Protein AF-A0A1G1YVY3-F1 (afdb_monomer)

pLDDT: mean 75.66, std 15.84, range [38.31, 95.0]

Foldseek 3Di:
DDPVVLVVLLVQLVVLVVQLLVVLVVVQPPQFDCSVVGPSLVSLLVSALSSLVVLLVVLVVVLVCVVPPDPVCPRVCRCLFRSQVSCCSRPVPDWFAPPDPPGRDTQDDDRGGRPPDDSSVSSVRSSVSCVVCSCVSVVPPD

Sequence (142 aa):
MTLEDKIDIEEKFNNALAEWKREIGKYHGNIIPTHNHSQGYQKIVSLGIAALPYIQKELNVEVERINNPTPENMFDYTPLFGWGYVVEAIIPEFNIQKGEENSTAPIKTLGCGFVGINPQQVIELTLDWLDKNMERYLHKDL

Organism: NCBI:txid1797544

Mean predicted aligned error: 8.41 Å

Secondary structure (DSSP, 8-state):
--HHHHHHHHHHHHHHHHHHHHHHHTTTT--SS-GGG-HHHHHHHHTGGGGHHHHHHHHHHHHHHHHS--TTTTT--TTTTTHHHHHHHH-TT---B---TT---B--EETTEETTS-HHHHHHHHHHHHHHHHHHHHT---

Solvent-accessible surface area (backbone atoms only — not comparable to full-atom values): 8503 Å² total; per-residue (Å²): 134,56,73,67,57,52,52,54,50,52,52,53,43,52,54,17,47,53,45,26,54,56,57,50,61,74,43,79,88,64,84,68,70,55,60,86,73,29,67,18,43,52,49,42,40,72,51,33,78,77,36,49,68,58,51,49,55,50,45,52,54,50,53,52,43,68,78,57,64,45,92,90,50,70,80,71,66,75,66,50,72,48,59,57,57,45,47,35,70,49,36,81,84,59,80,50,62,54,86,54,98,86,40,90,57,68,55,52,76,56,97,65,43,68,65,96,58,58,48,70,56,48,46,54,44,43,40,53,48,42,74,75,44,45,66,67,68,77,60,68,87,120

Structure (mmCIF, N/CA/C/O backbone):
data_AF-A0A1G1YVY3-F1
#
_entry.id   AF-A0A1G1YVY3-F1
#
loop_
_atom_site.group_PDB
_atom_site.id
_atom_site.type_symbol
_atom_site.label_atom_id
_atom_site.label_alt_id
_atom_site.label_comp_id
_atom_site.label_asym_id
_atom_site.label_entity_id
_atom_site.label_seq_id
_atom_site.pdbx_PDB_ins_code
_atom_site.Cartn_x
_atom_site.Cartn_y
_atom_site.Cartn_z
_atom_site.occupancy
_atom_site.B_iso_or_equiv
_atom_site.auth_seq_id
_atom_site.auth_comp_id
_atom_site.auth_asym_id
_atom_site.auth_atom_id
_atom_site.pdbx_PDB_model_num
ATOM 1 N N . MET A 1 1 ? -14.793 9.381 14.572 1.00 64.25 1 MET A N 1
ATOM 2 C CA . MET A 1 1 ? -13.323 9.525 14.618 1.00 64.25 1 MET A CA 1
ATOM 3 C C . MET A 1 1 ? -12.980 10.987 14.855 1.00 64.25 1 MET A C 1
ATOM 5 O O . MET A 1 1 ? -13.454 11.835 14.101 1.00 64.25 1 MET A O 1
ATOM 9 N N . THR A 1 2 ? -12.249 11.281 15.927 1.00 78.12 2 THR A N 1
ATOM 10 C CA . THR A 1 2 ? -11.819 12.641 16.289 1.00 78.12 2 THR A CA 1
ATOM 11 C C . THR A 1 2 ? -10.628 13.094 15.433 1.00 78.12 2 THR A C 1
ATOM 13 O O . THR A 1 2 ? -10.064 12.307 14.672 1.00 78.12 2 THR A O 1
ATOM 16 N N . LEU A 1 3 ? -10.256 14.378 15.506 1.00 70.12 3 LEU A N 1
ATOM 17 C CA . LEU A 1 3 ? -9.049 14.883 14.837 1.00 70.12 3 LEU A CA 1
ATOM 18 C C . LEU A 1 3 ? -7.775 14.259 15.432 1.00 70.12 3 LEU A C 1
ATOM 20 O O . LEU A 1 3 ? -6.851 13.948 14.690 1.00 70.12 3 LEU A O 1
ATOM 24 N N . GLU A 1 4 ? -7.762 14.038 16.746 1.00 72.25 4 GLU A N 1
ATOM 25 C CA . GLU A 1 4 ? -6.656 13.397 17.466 1.00 72.25 4 GLU A CA 1
ATOM 26 C C . GLU A 1 4 ? -6.475 11.942 17.015 1.00 72.25 4 GLU A C 1
ATOM 28 O O . GLU A 1 4 ? -5.356 11.538 16.711 1.00 72.25 4 GLU A O 1
ATOM 33 N N . ASP A 1 5 ? -7.577 11.203 16.835 1.00 76.62 5 ASP A N 1
ATOM 34 C CA . ASP A 1 5 ? -7.541 9.838 16.293 1.00 76.62 5 ASP A CA 1
ATOM 35 C C . ASP A 1 5 ? -6.954 9.805 14.872 1.00 76.62 5 ASP A C 1
ATOM 37 O O . ASP A 1 5 ? -6.205 8.896 14.524 1.00 76.62 5 ASP A O 1
ATOM 41 N N . LYS A 1 6 ? -7.272 10.799 14.028 1.00 73.50 6 LYS A N 1
ATOM 42 C CA . LYS A 1 6 ? -6.738 10.868 12.656 1.00 73.50 6 LYS A CA 1
ATOM 43 C C . LYS A 1 6 ? -5.228 11.098 12.641 1.00 73.50 6 LYS A C 1
ATOM 45 O O . LYS A 1 6 ? -4.540 10.424 11.879 1.00 73.50 6 LYS A O 1
ATOM 50 N N . ILE A 1 7 ? -4.738 12.020 13.471 1.00 76.19 7 ILE A N 1
ATOM 51 C CA . ILE A 1 7 ? -3.307 12.341 13.583 1.00 76.19 7 ILE A CA 1
ATOM 52 C C . ILE A 1 7 ? -2.529 11.116 14.075 1.00 76.19 7 ILE A C 1
ATOM 54 O O . ILE A 1 7 ? -1.526 10.744 13.472 1.00 76.19 7 ILE A O 1
ATOM 58 N N . ASP A 1 8 ? -3.036 10.436 15.105 1.00 89.12 8 ASP A N 1
ATOM 59 C CA . ASP A 1 8 ? -2.427 9.214 15.640 1.00 89.12 8 ASP A CA 1
ATOM 60 C C . ASP A 1 8 ? -2.346 8.094 14.582 1.00 89.12 8 ASP A C 1
ATOM 62 O O . ASP A 1 8 ? -1.330 7.404 14.463 1.00 89.12 8 ASP A O 1
ATOM 66 N N . ILE A 1 9 ? -3.378 7.940 13.745 1.00 91.75 9 ILE A N 1
ATOM 67 C CA . ILE A 1 9 ? -3.375 6.951 12.655 1.00 91.75 9 ILE A CA 1
ATOM 68 C C . ILE A 1 9 ? -2.385 7.335 11.546 1.00 91.75 9 ILE A C 1
ATOM 70 O O . ILE A 1 9 ? -1.668 6.457 11.064 1.00 91.75 9 ILE A O 1
ATOM 74 N N . GLU A 1 10 ? -2.305 8.612 11.152 1.00 93.38 10 GLU A N 1
ATOM 75 C CA . GLU A 1 10 ? -1.340 9.073 10.141 1.00 93.38 10 GLU A CA 1
ATOM 76 C C . GLU A 1 10 ? 0.105 8.849 10.608 1.00 93.38 10 GLU A C 1
ATOM 78 O O . GLU A 1 10 ? 0.932 8.334 9.854 1.00 93.38 10 GLU A O 1
ATOM 83 N N . GLU A 1 11 ? 0.418 9.158 11.869 1.00 94.50 11 GLU A N 1
ATOM 84 C CA . GLU A 1 11 ? 1.745 8.910 12.442 1.00 94.50 11 GLU A CA 1
ATOM 85 C C . GLU A 1 11 ? 2.087 7.417 12.476 1.00 94.50 11 GLU A C 1
ATOM 87 O O . GLU A 1 11 ? 3.179 7.013 12.061 1.00 94.50 11 GLU A O 1
ATOM 92 N N . LYS A 1 12 ? 1.151 6.571 12.924 1.00 94.81 12 LYS A N 1
ATOM 93 C CA . LYS A 1 12 ? 1.326 5.110 12.919 1.00 94.81 12 LYS A CA 1
ATOM 94 C C . LYS A 1 12 ? 1.547 4.575 11.509 1.00 94.81 12 LYS A C 1
ATOM 96 O O . LYS A 1 12 ? 2.441 3.749 11.313 1.00 94.81 12 LYS A O 1
ATOM 101 N N . PHE A 1 13 ? 0.780 5.064 10.537 1.00 95.00 13 PHE A N 1
ATOM 102 C CA . PHE A 1 13 ? 0.927 4.695 9.135 1.00 95.00 13 PHE A CA 1
ATOM 103 C C . PHE A 1 13 ? 2.302 5.095 8.594 1.00 95.00 13 PHE A C 1
ATOM 105 O O . PHE A 1 13 ? 3.014 4.247 8.061 1.00 95.00 13 PHE A O 1
ATOM 112 N N . ASN A 1 14 ? 2.721 6.348 8.787 1.00 93.12 14 ASN A N 1
ATOM 113 C CA . ASN A 1 14 ? 4.001 6.855 8.288 1.00 93.12 14 ASN A CA 1
ATOM 114 C C . ASN A 1 14 ? 5.196 6.105 8.892 1.00 93.12 14 ASN A C 1
ATOM 116 O O . ASN A 1 14 ? 6.141 5.758 8.179 1.00 93.12 14 ASN A O 1
ATOM 120 N N . ASN A 1 15 ? 5.138 5.790 10.188 1.00 93.31 15 ASN A N 1
ATOM 121 C CA . ASN A 1 15 ? 6.161 4.987 10.856 1.00 93.31 15 ASN A CA 1
ATOM 122 C C . ASN A 1 15 ? 6.232 3.562 10.285 1.00 93.31 15 ASN A C 1
ATOM 124 O O . ASN A 1 15 ? 7.321 3.063 9.988 1.00 93.31 15 ASN A O 1
ATOM 128 N N . ALA A 1 16 ? 5.077 2.919 10.094 1.00 92.06 16 ALA A N 1
ATOM 129 C CA . ALA A 1 16 ? 4.993 1.581 9.517 1.00 92.06 16 ALA A CA 1
ATOM 130 C C . ALA A 1 16 ? 5.464 1.553 8.053 1.00 92.06 16 ALA A C 1
ATOM 132 O O . ALA A 1 16 ? 6.179 0.639 7.644 1.00 92.06 16 ALA A O 1
ATOM 133 N N . LEU A 1 17 ? 5.138 2.588 7.280 1.00 89.75 17 LEU A N 1
ATOM 134 C CA . LEU A 1 17 ? 5.569 2.759 5.899 1.00 89.75 17 LEU A CA 1
ATOM 135 C C . LEU A 1 17 ? 7.079 2.955 5.780 1.00 89.75 17 LEU A C 1
ATOM 137 O O . LEU A 1 17 ? 7.709 2.337 4.924 1.00 89.75 17 LEU A O 1
ATOM 141 N N . ALA A 1 18 ? 7.675 3.790 6.632 1.00 87.44 18 ALA A N 1
ATOM 142 C CA . ALA A 1 18 ? 9.120 3.991 6.650 1.00 87.44 18 ALA A CA 1
ATOM 143 C C . ALA A 1 18 ? 9.860 2.685 6.979 1.00 87.44 18 ALA A C 1
ATOM 145 O O . ALA A 1 18 ? 10.867 2.350 6.351 1.00 87.44 18 ALA A O 1
ATOM 146 N N . GLU A 1 19 ? 9.339 1.914 7.935 1.00 86.69 19 GLU A N 1
ATOM 147 C CA . GLU A 1 19 ? 9.853 0.587 8.257 1.00 86.69 19 GLU A CA 1
ATOM 148 C C . GLU A 1 19 ? 9.703 -0.390 7.094 1.00 86.69 19 GLU A C 1
ATOM 150 O O . GLU A 1 19 ? 10.671 -1.075 6.760 1.00 86.69 19 GLU A O 1
ATOM 155 N N . TRP A 1 20 ? 8.541 -0.409 6.442 1.00 84.06 20 TRP A N 1
ATOM 156 C CA . TRP A 1 20 ? 8.299 -1.262 5.288 1.00 84.06 20 TRP A CA 1
ATOM 157 C C . TRP A 1 20 ? 9.257 -0.921 4.143 1.00 84.06 20 TRP A C 1
ATOM 159 O O . TRP A 1 20 ? 10.007 -1.790 3.706 1.00 84.06 20 TRP A O 1
ATOM 169 N N . LYS A 1 21 ? 9.343 0.354 3.734 1.00 79.94 21 LYS A N 1
ATOM 170 C CA . LYS A 1 21 ? 10.274 0.838 2.696 1.00 79.94 21 LYS A CA 1
ATOM 171 C C . LYS A 1 21 ? 11.726 0.460 3.021 1.00 79.94 21 LYS A C 1
ATOM 173 O O . LYS A 1 21 ? 12.443 -0.036 2.155 1.00 79.94 21 LYS A O 1
ATOM 178 N N . ARG A 1 22 ? 12.150 0.603 4.282 1.00 79.75 22 ARG A N 1
ATOM 179 C CA . ARG A 1 22 ? 13.485 0.188 4.749 1.00 79.75 22 ARG A CA 1
ATOM 180 C C . ARG A 1 22 ? 13.704 -1.321 4.646 1.00 79.75 22 ARG A C 1
ATOM 182 O O . ARG A 1 22 ? 14.808 -1.754 4.331 1.00 79.75 22 ARG A O 1
ATOM 189 N N . GLU A 1 23 ? 12.702 -2.129 4.974 1.00 78.75 23 GLU A N 1
ATOM 190 C CA . GLU A 1 23 ? 12.802 -3.586 4.917 1.00 78.75 23 GLU A CA 1
ATOM 191 C C . GLU A 1 23 ? 12.851 -4.095 3.483 1.00 78.75 23 GLU A C 1
ATOM 193 O O . GLU A 1 23 ? 13.738 -4.888 3.179 1.00 78.75 23 GLU A O 1
ATOM 198 N N . ILE A 1 24 ? 11.983 -3.603 2.594 1.00 72.69 24 ILE A N 1
ATOM 199 C CA . ILE A 1 24 ? 12.019 -3.989 1.178 1.00 72.69 24 ILE A CA 1
ATOM 200 C C . ILE A 1 24 ? 13.299 -3.468 0.508 1.00 72.69 24 ILE A C 1
ATOM 202 O O . ILE A 1 24 ? 13.913 -4.189 -0.276 1.00 72.69 24 ILE A O 1
ATOM 206 N N . GLY A 1 25 ? 13.765 -2.266 0.871 1.00 67.94 25 GLY A N 1
ATOM 207 C CA . GLY A 1 25 ? 15.010 -1.689 0.356 1.00 67.94 25 GLY A CA 1
ATOM 208 C C . GLY A 1 25 ? 16.235 -2.583 0.574 1.00 67.94 25 GLY A C 1
ATOM 209 O O . GLY A 1 25 ? 17.136 -2.592 -0.252 1.00 67.94 25 GLY A O 1
ATOM 210 N N . LYS A 1 26 ? 16.249 -3.431 1.614 1.00 66.19 26 LYS A N 1
ATOM 211 C CA . LYS A 1 26 ? 17.331 -4.411 1.841 1.00 66.19 26 LYS A CA 1
ATOM 212 C C . LYS A 1 26 ? 17.377 -5.531 0.798 1.00 66.19 26 LYS A C 1
ATOM 214 O O . LYS A 1 26 ? 18.408 -6.185 0.673 1.00 66.19 26 LYS A O 1
ATOM 219 N N . TYR A 1 27 ? 16.286 -5.773 0.074 1.00 61.75 27 TYR A N 1
ATOM 220 C CA . TYR A 1 27 ? 16.139 -6.916 -0.828 1.00 61.75 27 TYR A CA 1
ATOM 221 C C . TYR A 1 27 ? 16.389 -6.588 -2.309 1.00 61.75 27 TYR A C 1
ATOM 223 O O . TYR A 1 27 ? 16.157 -7.469 -3.132 1.00 61.75 27 TYR A O 1
ATOM 231 N N . HIS A 1 28 ? 16.874 -5.375 -2.639 1.00 52.84 28 HIS A N 1
ATOM 232 C CA . HIS A 1 28 ? 17.376 -4.919 -3.956 1.00 52.84 28 HIS A CA 1
ATOM 233 C C . HIS A 1 28 ? 17.149 -5.907 -5.129 1.00 52.84 28 HIS A C 1
ATOM 235 O O . HIS A 1 28 ? 18.067 -6.609 -5.552 1.00 52.84 28 HIS A O 1
ATOM 241 N N . GLY A 1 29 ? 15.921 -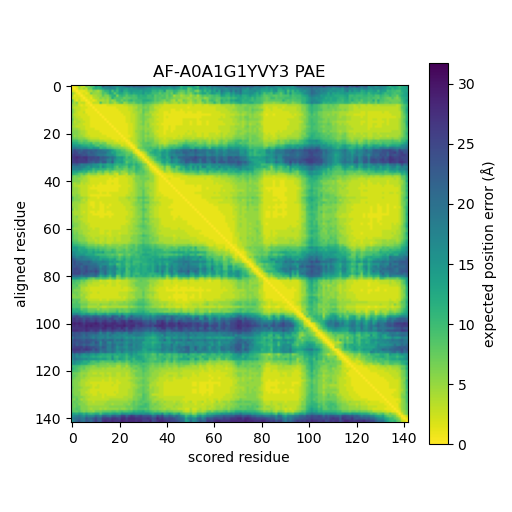5.972 -5.660 1.00 50.75 29 GLY A N 1
ATOM 242 C CA . GLY A 1 29 ? 15.587 -6.741 -6.872 1.00 50.75 29 GLY A CA 1
ATOM 243 C C . GLY A 1 29 ? 14.996 -8.146 -6.677 1.00 50.75 29 GLY A C 1
ATOM 244 O O . GLY A 1 29 ? 14.439 -8.688 -7.628 1.00 50.75 29 GLY A O 1
ATOM 245 N N . ASN A 1 30 ? 15.005 -8.720 -5.469 1.00 48.72 30 ASN A N 1
ATOM 246 C CA . ASN A 1 30 ? 14.296 -9.971 -5.160 1.00 48.72 30 ASN A CA 1
ATOM 247 C C . ASN A 1 30 ? 12.913 -9.661 -4.569 1.00 48.72 30 ASN A C 1
ATOM 249 O O . ASN A 1 30 ? 12.685 -9.729 -3.365 1.00 48.72 30 ASN A O 1
ATOM 253 N N . ILE A 1 31 ? 11.990 -9.281 -5.452 1.00 54.09 31 ILE A N 1
ATOM 254 C CA . ILE A 1 31 ? 10.688 -8.655 -5.143 1.00 54.09 31 ILE A CA 1
ATOM 255 C C . ILE A 1 31 ? 9.650 -9.645 -4.558 1.00 54.09 31 ILE A C 1
ATOM 257 O O . ILE A 1 31 ? 8.575 -9.266 -4.101 1.00 54.09 31 ILE A O 1
ATOM 261 N N . ILE A 1 32 ? 9.957 -10.940 -4.542 1.00 51.59 32 ILE A N 1
ATOM 262 C CA . ILE A 1 32 ? 8.947 -12.000 -4.522 1.00 51.59 32 ILE A CA 1
ATOM 263 C C . ILE A 1 32 ? 9.391 -13.092 -3.523 1.00 51.59 32 ILE A C 1
ATOM 265 O O . ILE A 1 32 ? 9.831 -14.149 -3.972 1.00 51.59 32 ILE A O 1
ATOM 269 N N . PRO A 1 33 ? 9.439 -12.861 -2.186 1.00 49.94 33 PRO A N 1
ATOM 270 C CA . PRO A 1 33 ? 8.240 -13.110 -1.367 1.00 49.94 33 PRO A CA 1
ATOM 271 C C . PRO A 1 33 ? 8.165 -12.375 0.003 1.00 49.94 33 PRO A C 1
ATOM 273 O O . PRO A 1 33 ? 7.415 -12.809 0.866 1.00 49.94 33 PRO A O 1
ATOM 276 N N . THR A 1 34 ? 8.938 -11.319 0.290 1.00 54.53 34 THR A N 1
ATOM 277 C CA . THR A 1 34 ? 9.124 -10.861 1.693 1.00 54.53 34 THR A CA 1
ATOM 278 C C . THR A 1 34 ? 8.169 -9.775 2.196 1.00 54.53 34 THR A C 1
ATOM 280 O O . THR A 1 34 ? 8.235 -9.434 3.377 1.00 54.53 34 THR A O 1
ATOM 283 N N . HIS A 1 35 ? 7.269 -9.229 1.370 1.00 60.72 35 HIS A N 1
ATOM 284 C CA . HIS A 1 35 ? 6.411 -8.119 1.810 1.00 60.72 35 HIS A CA 1
ATOM 285 C C . HIS A 1 35 ? 5.444 -8.533 2.930 1.00 60.72 35 HIS A C 1
ATOM 287 O O . HIS A 1 35 ? 5.324 -7.809 3.906 1.00 60.72 35 HIS A O 1
ATOM 293 N N . ASN A 1 36 ? 4.834 -9.719 2.869 1.00 62.66 36 ASN A N 1
ATOM 294 C CA . ASN A 1 36 ? 3.942 -10.217 3.924 1.00 62.66 36 ASN A CA 1
ATOM 295 C C . ASN A 1 36 ? 4.681 -10.583 5.229 1.00 62.66 36 ASN A C 1
ATOM 297 O O . ASN A 1 36 ? 4.068 -10.624 6.292 1.00 62.66 36 ASN A O 1
ATOM 301 N N . HIS A 1 37 ? 5.994 -10.814 5.176 1.00 67.25 37 HIS A N 1
ATOM 302 C CA . HIS A 1 37 ? 6.843 -11.037 6.350 1.00 67.25 37 HIS A CA 1
ATOM 303 C C . HIS A 1 37 ? 7.406 -9.736 6.943 1.00 67.25 37 HIS A C 1
ATOM 305 O O . HIS A 1 37 ? 8.020 -9.771 8.010 1.00 67.25 37 HIS A O 1
ATOM 311 N N . SER A 1 38 ? 7.208 -8.598 6.271 1.00 78.00 38 SER A N 1
ATOM 312 C CA . SER A 1 38 ? 7.638 -7.294 6.769 1.00 78.00 38 SER A CA 1
ATOM 313 C C . SER A 1 38 ? 6.832 -6.885 8.000 1.00 78.00 38 SER A C 1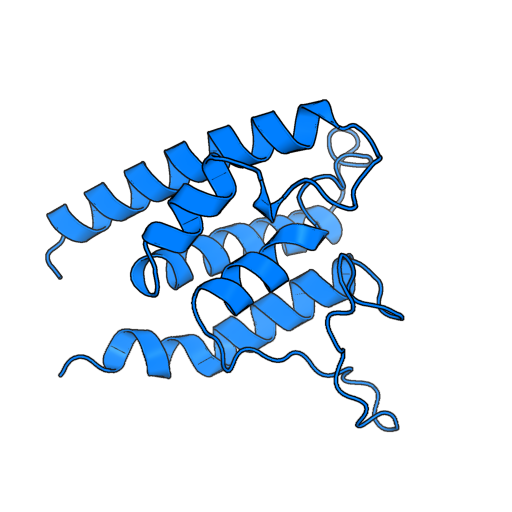
ATOM 315 O O . SER A 1 38 ? 5.600 -6.929 7.993 1.00 78.00 38 SER A O 1
ATOM 317 N N . GLN A 1 39 ? 7.516 -6.418 9.048 1.00 84.12 39 GLN A N 1
ATOM 318 C CA . GLN A 1 39 ? 6.827 -5.854 10.211 1.00 84.12 39 GLN A CA 1
ATOM 319 C C . GLN A 1 39 ? 6.088 -4.568 9.840 1.00 84.12 39 GLN A C 1
ATOM 321 O O . GLN A 1 39 ? 4.980 -4.346 10.323 1.00 84.12 39 GLN A O 1
ATOM 326 N N . GLY A 1 40 ? 6.670 -3.754 8.955 1.00 86.94 40 GLY A N 1
ATOM 327 C CA . GLY A 1 40 ? 6.031 -2.548 8.433 1.00 86.94 40 GLY A CA 1
ATOM 328 C C . GLY A 1 40 ? 4.729 -2.857 7.690 1.00 86.94 40 GLY A C 1
ATOM 329 O O . GLY A 1 40 ? 3.702 -2.253 7.987 1.00 86.94 40 GLY A O 1
ATOM 330 N N . TYR A 1 41 ? 4.733 -3.867 6.811 1.00 87.56 41 TYR A N 1
ATOM 331 C CA . TYR A 1 41 ? 3.516 -4.351 6.144 1.00 87.56 41 TYR A CA 1
ATOM 332 C C . TYR A 1 41 ? 2.439 -4.774 7.150 1.00 87.56 41 TYR A C 1
ATOM 334 O O . TYR A 1 41 ? 1.310 -4.293 7.085 1.00 87.56 41 TYR A O 1
ATOM 342 N N . GLN A 1 42 ? 2.791 -5.634 8.114 1.00 89.06 42 GLN A N 1
ATOM 343 C CA . GLN A 1 42 ? 1.838 -6.132 9.112 1.00 89.06 42 GLN A CA 1
ATOM 344 C C . GLN A 1 42 ? 1.258 -4.996 9.965 1.00 89.06 42 GLN A C 1
ATOM 346 O O . GLN A 1 42 ? 0.069 -4.999 10.280 1.00 89.06 42 GLN A O 1
ATOM 351 N N . LYS A 1 43 ? 2.072 -3.985 10.290 1.00 92.62 43 LYS A N 1
ATOM 352 C CA . LYS A 1 43 ? 1.619 -2.779 10.993 1.00 92.62 43 LYS A CA 1
ATOM 353 C C . LYS A 1 43 ? 0.626 -1.975 10.154 1.00 92.62 43 LYS A C 1
ATOM 355 O O . LYS A 1 43 ? -0.412 -1.604 10.690 1.00 92.62 43 LYS A O 1
ATOM 360 N N . ILE A 1 44 ? 0.877 -1.767 8.858 1.00 92.38 44 ILE A N 1
ATOM 361 C CA . ILE A 1 44 ? -0.087 -1.097 7.966 1.00 92.38 44 ILE A CA 1
ATOM 362 C C . ILE A 1 44 ? -1.400 -1.887 7.896 1.00 92.38 44 ILE A C 1
ATOM 364 O O . ILE A 1 44 ? -2.462 -1.308 8.101 1.00 92.38 44 ILE A O 1
ATOM 368 N N . VAL A 1 45 ? -1.343 -3.205 7.679 1.00 91.38 45 VAL A N 1
ATOM 369 C CA . VAL A 1 45 ? -2.543 -4.061 7.629 1.00 91.38 45 VAL A CA 1
ATOM 370 C C . VAL A 1 45 ? -3.329 -4.000 8.942 1.00 91.38 45 VAL A C 1
ATOM 372 O O . VAL A 1 45 ? -4.555 -3.929 8.922 1.00 91.38 45 VAL A O 1
ATOM 375 N N . SER A 1 46 ? -2.642 -3.949 10.088 1.00 93.06 46 SER A N 1
ATOM 376 C CA . SER A 1 46 ? -3.285 -3.874 11.407 1.00 93.06 46 SER A CA 1
ATOM 377 C C . SER A 1 46 ? -4.065 -2.578 11.660 1.00 93.06 46 SER A C 1
ATOM 379 O O . SER A 1 46 ? -4.953 -2.565 12.510 1.00 93.06 46 SER A O 1
ATOM 381 N N . LEU A 1 47 ? -3.781 -1.505 10.911 1.00 93.38 47 LEU A N 1
ATOM 382 C CA . LEU A 1 47 ? -4.572 -0.270 10.945 1.00 93.38 47 LEU A CA 1
ATOM 383 C C . LEU A 1 47 ? -5.927 -0.424 10.225 1.00 93.38 47 LEU A C 1
ATOM 385 O O . LEU A 1 47 ? -6.818 0.407 10.408 1.00 93.38 47 LEU A O 1
ATOM 389 N N . GLY A 1 48 ? -6.104 -1.482 9.426 1.00 92.31 48 GLY A N 1
ATOM 390 C CA . GLY A 1 48 ? -7.365 -1.824 8.776 1.00 92.31 48 GLY A CA 1
ATOM 391 C C . GLY A 1 48 ? -7.889 -0.726 7.847 1.00 92.31 48 GLY A C 1
ATOM 392 O O . GLY A 1 48 ? -7.127 -0.029 7.178 1.00 92.31 48 GLY A O 1
ATOM 393 N N . ILE A 1 49 ? -9.215 -0.555 7.818 1.00 93.12 49 ILE A N 1
ATOM 394 C CA . ILE A 1 49 ? -9.911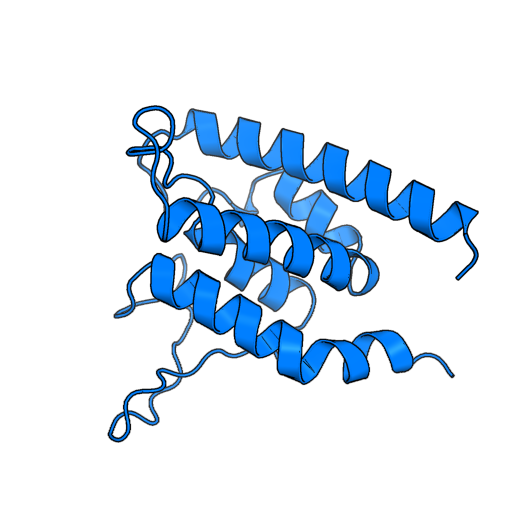 0.418 6.953 1.00 93.12 49 ILE A CA 1
ATOM 395 C C . ILE A 1 49 ? -9.381 1.847 7.152 1.00 93.12 49 ILE A C 1
ATOM 397 O O . ILE A 1 49 ? -9.334 2.631 6.204 1.00 93.12 49 ILE A O 1
ATOM 401 N N . ALA A 1 50 ? -8.924 2.186 8.359 1.00 91.56 50 ALA A N 1
ATOM 402 C CA . ALA A 1 50 ? -8.418 3.518 8.654 1.00 91.56 50 ALA A CA 1
ATOM 403 C C . ALA A 1 50 ? -7.104 3.857 7.925 1.00 91.56 50 ALA A C 1
ATOM 405 O O . ALA A 1 50 ? -6.785 5.035 7.780 1.00 91.56 50 ALA A O 1
ATOM 406 N N . ALA A 1 51 ? -6.363 2.859 7.428 1.00 93.31 51 ALA A N 1
ATOM 407 C CA . ALA A 1 51 ? -5.177 3.088 6.604 1.00 93.31 51 ALA A CA 1
ATOM 408 C C . ALA A 1 51 ? -5.501 3.470 5.153 1.00 93.31 51 ALA A C 1
ATOM 410 O O . ALA A 1 51 ? -4.656 4.074 4.495 1.00 93.31 51 ALA A O 1
ATOM 411 N N . LEU A 1 52 ? -6.695 3.144 4.639 1.00 93.25 52 LEU A N 1
ATOM 412 C CA . LEU A 1 52 ? -7.023 3.287 3.213 1.00 93.25 52 LEU A CA 1
ATOM 413 C C . LEU A 1 52 ? -6.788 4.700 2.642 1.00 93.25 52 LEU A C 1
ATOM 415 O O . LEU A 1 52 ? -6.190 4.781 1.568 1.00 93.25 52 LEU A O 1
ATOM 419 N N . PRO A 1 53 ? -7.150 5.809 3.325 1.00 93.50 53 PRO A N 1
ATOM 420 C CA . PRO A 1 53 ? -6.877 7.156 2.810 1.00 93.50 53 PRO A CA 1
ATOM 421 C C . PRO A 1 53 ? -5.379 7.443 2.653 1.00 93.50 53 PRO A C 1
ATOM 423 O O . PRO A 1 53 ? -4.952 8.113 1.715 1.00 93.50 53 PRO A O 1
ATOM 426 N N . TYR A 1 54 ? -4.559 6.920 3.564 1.00 94.00 54 TYR A N 1
ATOM 427 C CA . TYR A 1 54 ? -3.112 7.117 3.537 1.00 94.00 54 TYR A CA 1
ATOM 428 C C . TYR A 1 54 ? -2.444 6.229 2.482 1.00 94.00 54 TYR A C 1
ATOM 430 O O . TYR A 1 54 ? -1.528 6.675 1.794 1.00 94.00 54 TYR A O 1
ATOM 438 N N . ILE A 1 55 ? -2.961 5.013 2.282 1.00 92.56 55 ILE A N 1
ATOM 439 C CA . ILE A 1 55 ? -2.566 4.130 1.176 1.00 92.56 55 ILE A CA 1
ATOM 440 C C . ILE A 1 55 ? -2.857 4.805 -0.169 1.00 92.56 55 ILE A C 1
ATOM 442 O O . ILE A 1 55 ? -1.982 4.857 -1.029 1.00 92.56 55 ILE A O 1
ATOM 446 N N . GLN A 1 56 ? -4.056 5.369 -0.342 1.00 93.69 56 GLN A N 1
ATOM 447 C CA . GLN A 1 56 ? -4.440 6.100 -1.552 1.00 93.69 56 GLN A CA 1
ATOM 448 C C . GLN A 1 56 ? -3.523 7.310 -1.804 1.00 93.69 56 GLN A C 1
ATOM 450 O O . GLN A 1 56 ? -3.090 7.538 -2.935 1.00 93.69 56 GLN A O 1
ATOM 455 N N . LYS A 1 57 ? -3.192 8.078 -0.758 1.00 92.50 57 LYS A N 1
ATOM 456 C CA . LYS A 1 57 ? -2.255 9.210 -0.844 1.00 92.50 57 LYS A CA 1
ATOM 457 C C . LYS A 1 57 ? -0.868 8.764 -1.315 1.00 92.50 57 LYS A C 1
ATOM 459 O O . LYS A 1 57 ? -0.321 9.373 -2.228 1.00 92.50 57 LYS A O 1
ATOM 464 N N . GLU A 1 58 ? -0.319 7.692 -0.744 1.00 90.19 58 GLU A N 1
ATOM 465 C CA . GLU A 1 58 ? 0.979 7.155 -1.174 1.00 90.19 58 GLU A CA 1
ATOM 466 C C . GLU A 1 58 ? 0.936 6.614 -2.603 1.00 90.19 58 GLU A C 1
ATOM 468 O O . GLU A 1 58 ? 1.840 6.904 -3.380 1.00 90.19 58 GLU A O 1
ATOM 473 N N . LEU A 1 59 ? -0.126 5.897 -2.982 1.00 89.38 59 LEU A N 1
ATOM 474 C CA . LEU A 1 59 ? -0.316 5.403 -4.347 1.00 89.38 59 LEU A CA 1
ATOM 475 C C . LEU A 1 59 ? -0.331 6.537 -5.377 1.00 89.38 59 LEU A C 1
ATOM 477 O O . LEU A 1 59 ? 0.317 6.410 -6.411 1.00 89.38 59 LEU A O 1
ATOM 481 N N . ASN A 1 60 ? -0.994 7.662 -5.086 1.00 90.31 60 ASN A N 1
ATOM 482 C CA . ASN A 1 60 ? -0.953 8.846 -5.952 1.00 90.31 60 ASN A CA 1
ATOM 483 C C . ASN A 1 60 ? 0.483 9.358 -6.154 1.00 90.31 60 ASN A C 1
ATOM 485 O O . ASN A 1 60 ? 0.892 9.616 -7.286 1.00 90.31 60 ASN A O 1
ATOM 489 N N . VAL A 1 61 ? 1.269 9.441 -5.074 1.00 87.69 61 VAL A N 1
ATOM 490 C CA . VAL A 1 61 ? 2.685 9.839 -5.140 1.00 87.69 61 VAL A CA 1
ATOM 491 C C . VAL A 1 61 ? 3.509 8.828 -5.945 1.00 87.69 61 VAL A C 1
ATOM 493 O O . VAL A 1 61 ? 4.413 9.214 -6.684 1.00 87.69 61 VAL A O 1
ATOM 496 N N . GLU A 1 62 ? 3.229 7.527 -5.828 1.00 84.31 62 GLU A N 1
ATOM 497 C CA . GLU A 1 62 ? 3.911 6.494 -6.619 1.00 84.31 62 GLU A CA 1
ATOM 498 C C . GLU A 1 62 ? 3.584 6.614 -8.109 1.00 84.31 62 GLU A C 1
ATOM 500 O O . GLU A 1 62 ? 4.503 6.615 -8.924 1.00 84.31 62 GLU A O 1
ATOM 505 N N . VAL A 1 63 ? 2.309 6.777 -8.468 1.00 85.88 63 VAL A N 1
ATOM 506 C CA . VAL A 1 63 ? 1.875 6.966 -9.862 1.00 85.88 63 VAL A CA 1
ATOM 507 C C . VAL A 1 63 ? 2.510 8.217 -10.467 1.00 85.88 63 VAL A C 1
ATOM 509 O O . VAL A 1 63 ? 3.049 8.160 -11.572 1.00 85.88 63 VAL A O 1
ATOM 512 N N . GLU A 1 64 ? 2.508 9.340 -9.744 1.00 85.69 64 GLU A N 1
ATOM 513 C CA . GLU A 1 64 ? 3.141 10.577 -10.208 1.00 85.69 64 GLU A CA 1
ATOM 514 C C . GLU A 1 64 ? 4.646 10.390 -10.441 1.00 85.69 64 GLU A C 1
ATOM 516 O O . GLU A 1 64 ? 5.170 10.826 -11.468 1.00 85.69 64 GLU A O 1
ATOM 521 N N . ARG A 1 65 ? 5.329 9.690 -9.526 1.00 82.38 65 ARG A N 1
ATOM 522 C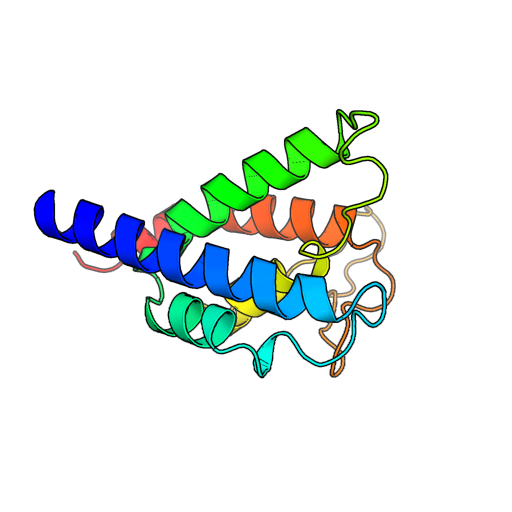 CA . ARG A 1 65 ? 6.763 9.380 -9.615 1.00 82.38 65 ARG A CA 1
ATOM 523 C C . ARG A 1 65 ? 7.095 8.510 -10.826 1.00 82.38 65 ARG A C 1
ATOM 525 O O . ARG A 1 65 ? 8.102 8.752 -11.482 1.00 82.38 65 ARG A O 1
ATOM 532 N N . ILE A 1 66 ? 6.268 7.505 -11.114 1.00 79.00 66 ILE A N 1
ATOM 533 C CA . ILE A 1 66 ? 6.454 6.603 -12.260 1.00 79.00 66 ILE A CA 1
ATOM 534 C C . ILE A 1 66 ? 6.235 7.351 -13.577 1.00 79.00 66 ILE A C 1
ATOM 536 O O . ILE A 1 66 ? 7.001 7.169 -14.521 1.00 79.00 66 ILE A O 1
ATOM 540 N N . ASN A 1 67 ? 5.216 8.209 -13.633 1.00 82.38 67 ASN A N 1
ATOM 541 C CA . ASN A 1 67 ? 4.902 8.994 -14.826 1.00 82.38 67 ASN A CA 1
ATOM 542 C C . ASN A 1 67 ? 5.898 10.140 -15.064 1.00 82.38 67 ASN A C 1
ATOM 544 O O . ASN A 1 67 ? 6.080 10.561 -16.205 1.00 82.38 67 ASN A O 1
ATOM 548 N N . ASN A 1 68 ? 6.568 10.617 -14.011 1.00 84.38 68 ASN A N 1
ATOM 549 C CA . ASN A 1 68 ? 7.559 11.691 -14.066 1.00 84.38 68 ASN A CA 1
ATOM 550 C C . ASN A 1 68 ? 8.881 11.265 -13.395 1.00 84.38 68 ASN A C 1
ATOM 552 O O . ASN A 1 68 ? 9.237 11.784 -12.330 1.00 84.38 68 ASN A O 1
ATOM 556 N N . PRO A 1 69 ? 9.629 10.320 -13.992 1.00 78.56 69 PRO A N 1
ATOM 557 C CA . PRO A 1 69 ? 10.854 9.819 -13.390 1.00 78.56 69 PRO A CA 1
ATOM 558 C C . PRO A 1 69 ? 11.935 10.908 -13.366 1.00 78.56 69 PRO A C 1
ATOM 560 O O . PRO A 1 69 ? 12.196 11.591 -14.358 1.00 78.56 69 PRO A O 1
ATOM 563 N N . THR A 1 70 ? 12.607 11.043 -12.229 1.00 77.00 70 THR A N 1
ATOM 564 C CA . THR A 1 70 ? 13.831 11.827 -12.063 1.00 77.00 70 THR A CA 1
ATOM 565 C C . THR A 1 70 ? 15.046 10.893 -12.113 1.00 77.00 70 THR A C 1
ATOM 567 O O . THR A 1 70 ? 14.926 9.698 -11.832 1.00 77.00 70 THR A O 1
ATOM 570 N N . PRO A 1 71 ? 16.258 11.395 -12.415 1.00 74.88 71 PRO A N 1
ATOM 571 C CA . PRO A 1 71 ? 17.473 10.574 -12.376 1.00 74.88 71 PRO A CA 1
ATOM 572 C C . PRO A 1 71 ? 17.698 9.861 -11.030 1.00 74.88 71 PRO A C 1
ATOM 574 O O . PRO A 1 71 ? 18.312 8.800 -10.989 1.00 74.88 71 PRO A O 1
ATOM 577 N N . GLU A 1 72 ? 17.181 10.430 -9.938 1.00 68.12 72 GLU A N 1
ATOM 578 C CA . GLU A 1 72 ? 17.302 9.907 -8.573 1.00 68.12 72 GLU A CA 1
ATOM 579 C C . GLU A 1 72 ? 16.344 8.743 -8.284 1.00 68.12 72 GLU A C 1
ATOM 581 O O . GLU A 1 72 ? 16.642 7.906 -7.436 1.00 68.12 72 GLU A O 1
ATOM 586 N N . ASN A 1 73 ? 15.214 8.656 -8.992 1.00 65.81 73 ASN A N 1
ATOM 587 C CA . ASN A 1 73 ? 14.184 7.638 -8.761 1.00 65.81 73 ASN A CA 1
ATOM 588 C C . ASN A 1 73 ? 14.037 6.634 -9.923 1.00 65.81 73 ASN A C 1
ATOM 590 O O . ASN A 1 73 ? 13.246 5.698 -9.823 1.00 65.81 73 ASN A O 1
ATOM 594 N N . MET A 1 74 ? 14.844 6.778 -10.983 1.00 57.44 74 MET A N 1
ATOM 595 C CA . MET A 1 74 ?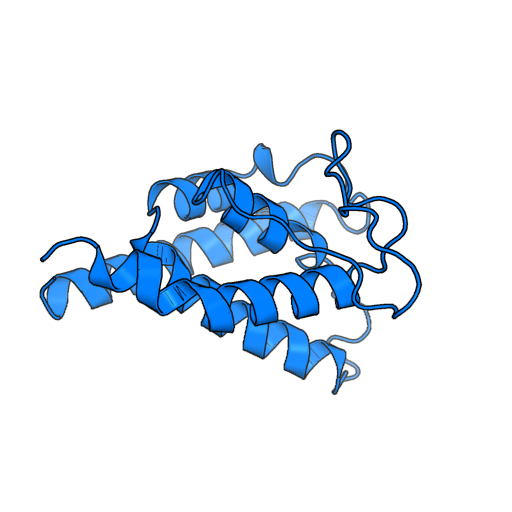 14.790 5.985 -12.220 1.00 57.44 74 MET A CA 1
ATOM 596 C C . MET A 1 74 ? 14.940 4.465 -12.010 1.00 57.44 74 MET A C 1
ATOM 598 O O . MET A 1 74 ? 14.579 3.690 -12.896 1.00 57.44 74 MET A O 1
ATOM 602 N N . PHE A 1 75 ? 15.460 4.039 -10.850 1.00 53.53 75 PHE A N 1
ATOM 603 C CA . PHE A 1 75 ? 15.704 2.636 -10.490 1.00 53.53 75 PHE A CA 1
ATOM 604 C C . PHE A 1 75 ? 15.020 2.184 -9.187 1.00 53.53 75 PHE A C 1
ATOM 606 O O . PHE A 1 75 ? 15.199 1.033 -8.786 1.00 53.53 75 PHE A O 1
ATOM 613 N N . ASP A 1 76 ? 14.230 3.038 -8.527 1.00 57.41 76 ASP A N 1
ATOM 614 C CA . ASP A 1 76 ? 13.587 2.706 -7.247 1.00 57.41 76 ASP A CA 1
ATOM 615 C C . ASP A 1 76 ? 12.174 2.132 -7.453 1.00 57.41 76 ASP A C 1
ATOM 617 O O . ASP A 1 76 ? 11.155 2.746 -7.138 1.00 57.41 76 ASP A O 1
ATOM 621 N N . TYR A 1 77 ? 12.126 0.923 -8.021 1.00 53.69 77 TYR A N 1
ATOM 622 C CA . TYR A 1 77 ? 10.893 0.160 -8.278 1.00 53.69 77 TYR A CA 1
ATOM 623 C C . TYR A 1 77 ? 10.448 -0.687 -7.065 1.00 53.69 77 TYR A C 1
ATOM 625 O O . TYR A 1 77 ? 9.576 -1.549 -7.168 1.00 53.69 77 TYR A O 1
ATOM 633 N N . THR A 1 78 ? 11.073 -0.482 -5.907 1.00 51.53 78 THR A N 1
ATOM 634 C CA . THR A 1 78 ? 11.036 -1.403 -4.764 1.00 51.53 78 THR A CA 1
ATOM 635 C C . THR A 1 78 ? 9.659 -1.539 -4.076 1.00 51.53 78 THR A C 1
ATOM 637 O O . THR A 1 78 ? 9.311 -2.661 -3.708 1.00 51.53 78 THR A O 1
ATOM 640 N N . PRO A 1 79 ? 8.818 -0.488 -3.934 1.00 52.84 79 PRO A N 1
ATOM 641 C CA . PRO A 1 79 ? 7.486 -0.621 -3.325 1.00 52.84 79 PRO A CA 1
ATOM 642 C C . PRO A 1 79 ? 6.380 -1.096 -4.288 1.00 52.84 79 PRO A C 1
ATOM 644 O O . PRO A 1 79 ? 5.281 -1.433 -3.845 1.00 52.84 79 PRO A O 1
ATOM 647 N N . LEU A 1 80 ? 6.659 -1.170 -5.594 1.00 55.84 80 LEU A N 1
ATOM 648 C CA . LEU A 1 80 ? 5.629 -1.110 -6.638 1.00 55.84 80 LEU A CA 1
ATOM 649 C C . LEU A 1 80 ? 4.665 -2.305 -6.718 1.00 55.84 80 LEU A C 1
ATOM 651 O O . LEU A 1 80 ? 3.671 -2.258 -7.433 1.00 55.84 80 LEU A O 1
ATOM 655 N N . PHE A 1 81 ? 4.941 -3.388 -5.996 1.00 59.44 81 PHE A N 1
ATOM 656 C CA . PHE A 1 81 ? 4.122 -4.602 -6.026 1.00 59.44 81 PHE A CA 1
ATOM 657 C C . PHE A 1 81 ? 3.335 -4.835 -4.734 1.00 59.44 81 PHE A C 1
ATOM 659 O O . PHE A 1 81 ? 2.497 -5.732 -4.689 1.00 59.44 81 PHE A O 1
ATOM 666 N N . GLY A 1 82 ? 3.611 -4.069 -3.673 1.00 73.69 82 GLY A N 1
ATOM 667 C CA . GLY A 1 82 ? 3.115 -4.373 -2.332 1.00 73.69 82 GLY A CA 1
ATOM 668 C C . GLY A 1 82 ? 1.694 -3.888 -2.059 1.00 73.69 82 GLY A C 1
ATOM 669 O O . GLY A 1 82 ? 0.963 -4.531 -1.311 1.00 73.69 82 GLY A O 1
ATOM 670 N N . TRP A 1 83 ? 1.289 -2.761 -2.649 1.00 82.38 83 TRP A N 1
ATOM 671 C CA . TRP A 1 83 ? 0.051 -2.087 -2.253 1.00 82.38 83 TRP A CA 1
ATOM 672 C C . TRP A 1 83 ? -1.212 -2.887 -2.551 1.00 82.38 83 TRP A C 1
ATOM 674 O O . TRP A 1 83 ? -2.090 -2.939 -1.696 1.00 82.38 83 TRP A O 1
ATOM 684 N N . GLY A 1 84 ? -1.272 -3.585 -3.687 1.00 82.44 84 GLY A N 1
ATOM 685 C CA . GLY A 1 84 ? -2.386 -4.488 -3.984 1.00 82.44 84 GLY A CA 1
ATOM 686 C C . GLY A 1 84 ? -2.582 -5.548 -2.891 1.00 82.44 84 GLY A C 1
ATOM 687 O O . GLY A 1 84 ? -3.706 -5.776 -2.461 1.00 82.44 84 GLY A O 1
ATOM 688 N N . TYR A 1 85 ? -1.494 -6.113 -2.354 1.00 81.06 85 TYR A N 1
ATOM 689 C CA . TYR A 1 85 ? -1.552 -7.082 -1.249 1.00 81.06 85 TYR A CA 1
ATOM 690 C C . TYR A 1 85 ? -1.911 -6.461 0.099 1.00 81.06 85 TYR A C 1
ATOM 692 O O . TYR A 1 85 ? -2.488 -7.132 0.951 1.00 81.06 85 TYR A O 1
ATOM 700 N N . VAL A 1 86 ? -1.533 -5.204 0.343 1.00 87.31 86 VAL A N 1
ATOM 701 C CA . VAL A 1 86 ? -1.962 -4.489 1.554 1.00 87.31 86 VAL A CA 1
ATOM 702 C C . VAL A 1 86 ? -3.472 -4.277 1.502 1.00 87.31 86 VAL A C 1
ATOM 704 O O . VAL A 1 86 ? -4.165 -4.570 2.473 1.00 87.31 86 VAL A O 1
ATOM 707 N N . VAL A 1 87 ? -3.984 -3.806 0.363 1.00 89.12 87 VAL A N 1
ATOM 708 C CA . VAL A 1 87 ? -5.417 -3.556 0.184 1.00 89.12 87 VAL A CA 1
ATOM 709 C C . VAL A 1 87 ? -6.208 -4.863 0.228 1.00 89.12 87 VAL A C 1
ATOM 711 O O . VAL A 1 87 ? -7.223 -4.897 0.909 1.00 89.12 87 VAL A O 1
ATOM 714 N N . GLU A 1 88 ? -5.725 -5.946 -0.389 1.00 86.94 88 GLU A N 1
ATOM 715 C CA . GLU A 1 88 ? -6.330 -7.289 -0.293 1.00 86.94 88 GLU A CA 1
ATOM 716 C C . GLU A 1 88 ? -6.394 -7.807 1.151 1.00 86.94 88 GLU A C 1
ATOM 718 O O . GLU A 1 88 ? -7.403 -8.370 1.571 1.00 86.94 88 GLU A O 1
ATOM 723 N N . ALA A 1 89 ? -5.339 -7.589 1.942 1.00 87.38 89 ALA A N 1
ATOM 724 C CA . ALA A 1 89 ? -5.309 -8.018 3.338 1.00 87.38 89 ALA A CA 1
ATOM 725 C C . ALA A 1 89 ? -6.245 -7.199 4.243 1.00 87.38 89 ALA A C 1
ATOM 727 O O . ALA A 1 89 ? -6.759 -7.730 5.227 1.00 87.38 89 ALA A O 1
ATOM 728 N N . ILE A 1 90 ? -6.469 -5.919 3.926 1.00 91.00 90 ILE A N 1
ATOM 729 C CA . ILE A 1 90 ? -7.407 -5.052 4.654 1.00 91.00 90 ILE A CA 1
ATOM 730 C C . ILE A 1 90 ? -8.852 -5.308 4.202 1.00 91.00 90 ILE A C 1
ATOM 732 O O . ILE A 1 90 ? -9.756 -5.349 5.036 1.00 91.00 90 ILE A O 1
ATOM 736 N N . ILE A 1 91 ? -9.066 -5.472 2.895 1.00 89.69 91 ILE A N 1
ATOM 737 C CA . ILE A 1 91 ? -10.366 -5.662 2.251 1.00 89.69 91 ILE A CA 1
ATOM 738 C C . ILE A 1 91 ? -10.349 -6.972 1.450 1.00 89.69 91 ILE A C 1
ATOM 740 O O . ILE A 1 91 ? -9.921 -6.977 0.294 1.00 89.69 91 ILE A O 1
ATOM 744 N N . PRO A 1 92 ? -10.867 -8.078 2.012 1.00 84.25 92 PRO A N 1
ATOM 745 C CA . PRO A 1 92 ? -10.887 -9.374 1.333 1.00 84.25 92 PRO A CA 1
ATOM 746 C C . PRO A 1 92 ? -11.659 -9.382 0.003 1.00 84.25 92 PRO A C 1
ATOM 748 O O . PRO A 1 92 ? -11.442 -10.258 -0.830 1.00 84.25 92 PRO A O 1
ATOM 751 N N . GLU A 1 93 ? -12.580 -8.434 -0.208 1.00 84.75 93 GLU A N 1
ATOM 752 C CA . GLU A 1 93 ? -13.320 -8.269 -1.465 1.00 84.75 93 GLU A CA 1
ATOM 753 C C . GLU A 1 93 ? -12.557 -7.484 -2.547 1.00 84.75 93 GLU A C 1
ATOM 755 O O . GLU A 1 93 ? -13.083 -7.296 -3.650 1.00 84.75 93 GLU A O 1
ATOM 760 N N . PHE A 1 94 ? -11.351 -6.992 -2.250 1.00 84.94 94 PHE A N 1
ATOM 761 C CA . PHE A 1 94 ? -10.508 -6.293 -3.213 1.00 84.94 94 PHE A CA 1
ATOM 762 C C . PHE A 1 94 ? -10.191 -7.189 -4.412 1.00 84.94 94 PHE A C 1
ATOM 764 O O . PHE A 1 94 ? -9.789 -8.343 -4.276 1.00 84.94 94 PHE A O 1
ATOM 771 N N . ASN A 1 95 ? -10.375 -6.643 -5.612 1.00 80.94 95 ASN A N 1
ATOM 772 C CA . ASN A 1 95 ? -10.096 -7.342 -6.857 1.00 80.94 95 ASN A 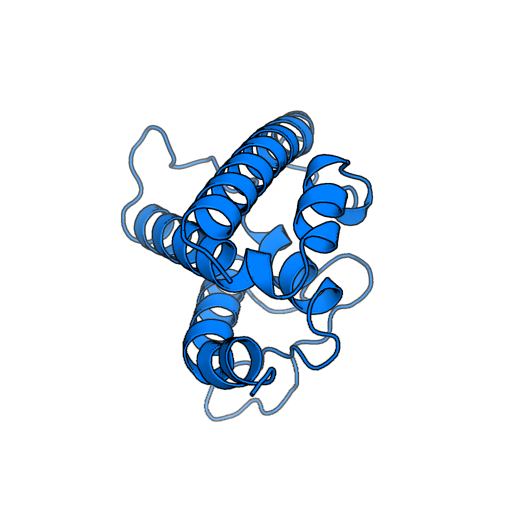CA 1
ATOM 773 C C . ASN A 1 95 ? -9.841 -6.323 -7.967 1.00 80.94 95 ASN A C 1
ATOM 775 O O . ASN A 1 95 ? -10.673 -5.444 -8.203 1.00 80.94 95 ASN A O 1
ATOM 779 N N . ILE A 1 96 ? -8.725 -6.478 -8.674 1.00 76.56 96 ILE A N 1
ATOM 780 C CA . ILE A 1 96 ? -8.377 -5.674 -9.845 1.00 76.56 96 ILE A CA 1
ATOM 781 C C . ILE A 1 96 ? -8.560 -6.501 -11.124 1.00 76.56 96 ILE A C 1
ATOM 783 O O . ILE A 1 96 ? -8.173 -7.668 -11.214 1.00 76.56 96 ILE A O 1
ATOM 787 N N . GLN A 1 97 ? -9.175 -5.897 -12.138 1.00 67.81 97 GLN A N 1
ATOM 788 C CA . GLN A 1 97 ? -9.408 -6.513 -13.447 1.00 67.81 97 GLN A CA 1
ATOM 789 C C . GLN A 1 97 ? -8.586 -5.781 -14.508 1.00 67.81 97 GLN A C 1
ATOM 791 O O . GLN A 1 97 ? -8.388 -4.571 -14.409 1.00 67.81 97 GLN A O 1
ATOM 796 N N . LYS A 1 98 ? -8.111 -6.493 -15.538 1.00 59.50 98 LYS A N 1
ATOM 797 C CA . LYS A 1 98 ? -7.490 -5.833 -16.694 1.00 59.50 98 LYS A CA 1
ATOM 798 C C . LYS A 1 98 ? -8.559 -5.041 -17.446 1.00 59.50 98 LYS A C 1
ATOM 800 O O . LYS A 1 98 ? -9.533 -5.618 -17.906 1.00 59.50 98 LYS A O 1
ATOM 805 N N . GLY A 1 99 ? -8.345 -3.740 -17.614 1.00 52.69 99 GLY A N 1
ATOM 806 C CA . GLY A 1 99 ? -9.239 -2.855 -18.368 1.00 52.69 99 GLY A CA 1
ATOM 807 C C . GLY A 1 99 ? -9.146 -2.970 -19.896 1.00 52.69 99 GLY A C 1
ATOM 808 O O . GLY A 1 99 ? -9.645 -2.090 -20.586 1.00 52.69 99 GLY A O 1
ATOM 809 N N . GLU A 1 100 ? -8.499 -3.999 -20.455 1.00 47.69 100 GLU A N 1
ATOM 810 C CA . GLU A 1 100 ? -8.512 -4.192 -21.910 1.00 47.69 100 GLU A CA 1
ATOM 811 C C . GLU A 1 100 ? -9.892 -4.706 -22.331 1.00 47.69 100 GLU A C 1
ATOM 813 O O . GLU A 1 100 ? -10.344 -5.732 -21.822 1.00 47.69 100 GLU A O 1
ATOM 818 N N . GLU A 1 101 ? -10.528 -4.027 -23.291 1.00 45.78 101 GLU A N 1
ATOM 819 C CA . GLU A 1 101 ? -11.890 -4.271 -23.812 1.00 45.78 101 GLU A CA 1
ATOM 820 C C . GLU A 1 101 ? -12.194 -5.730 -24.233 1.00 45.78 101 GLU A C 1
ATOM 822 O O . GLU A 1 101 ? -13.342 -6.057 -24.515 1.00 45.78 101 GLU A O 1
ATOM 827 N N . ASN A 1 102 ? -11.204 -6.630 -24.229 1.00 38.31 102 ASN A N 1
ATOM 828 C CA . ASN A 1 102 ? -11.333 -8.042 -24.594 1.00 38.31 102 ASN A CA 1
ATOM 829 C C . ASN A 1 102 ? -10.864 -9.048 -23.521 1.00 38.31 102 ASN A C 1
ATOM 831 O O . ASN A 1 102 ? -10.801 -10.243 -23.809 1.00 38.31 102 ASN A O 1
ATOM 835 N N . SER A 1 103 ? -10.541 -8.622 -22.294 1.00 47.16 103 SER A N 1
ATOM 836 C CA . SER A 1 103 ? -10.125 -9.545 -21.229 1.00 47.16 103 SER A CA 1
ATOM 837 C C . SER A 1 103 ? -10.894 -9.312 -19.932 1.00 47.16 103 SER A C 1
ATOM 839 O O . SER A 1 103 ? -10.490 -8.543 -19.070 1.00 47.16 103 SER A O 1
ATOM 841 N N . THR A 1 104 ? -11.976 -10.066 -19.740 1.00 48.22 104 THR A N 1
ATOM 842 C CA . THR A 1 104 ? -12.704 -10.154 -18.460 1.00 48.22 104 THR A CA 1
ATOM 843 C C . THR A 1 104 ? -11.998 -11.055 -17.439 1.00 48.22 104 THR A C 1
ATOM 845 O O . THR A 1 104 ? -12.602 -11.456 -16.442 1.00 48.22 104 THR A O 1
ATOM 848 N N . ALA A 1 105 ? -10.752 -11.467 -17.698 1.00 54.28 105 ALA A N 1
ATOM 849 C CA . ALA A 1 105 ? -10.033 -12.355 -16.799 1.00 54.28 105 ALA A CA 1
ATOM 850 C C . ALA A 1 105 ? -9.627 -11.573 -15.535 1.00 54.28 105 ALA A C 1
ATOM 852 O O . ALA A 1 105 ? -8.877 -10.598 -15.645 1.00 54.28 105 ALA A O 1
ATOM 853 N N . PRO A 1 106 ? -10.095 -11.974 -14.336 1.00 54.78 106 PRO A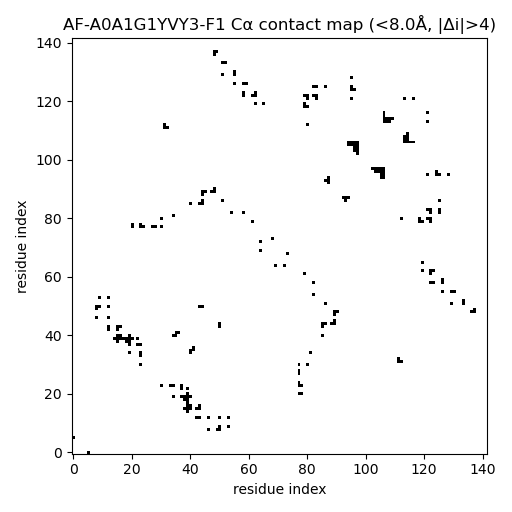 N 1
ATOM 854 C CA . PRO A 1 106 ? -9.656 -11.343 -13.100 1.00 54.78 106 PRO A CA 1
ATOM 855 C C . PRO A 1 106 ? -8.147 -11.527 -12.960 1.00 54.78 106 PRO A C 1
ATOM 857 O O . PRO A 1 106 ? -7.621 -12.612 -13.243 1.00 54.78 106 PRO A O 1
ATOM 860 N N . ILE A 1 107 ? -7.449 -10.482 -12.520 1.00 60.47 107 ILE A N 1
ATOM 861 C CA . ILE A 1 107 ? -6.028 -10.595 -12.214 1.00 60.47 107 ILE A CA 1
ATOM 862 C C . ILE A 1 107 ? -5.955 -11.353 -10.894 1.00 60.47 107 ILE A C 1
ATOM 864 O O . ILE A 1 107 ? -6.182 -10.802 -9.822 1.00 60.47 107 ILE A O 1
ATOM 868 N N . LYS A 1 108 ? -5.710 -12.659 -10.981 1.00 54.31 108 LYS A N 1
ATOM 869 C CA . LYS A 1 108 ? -5.585 -13.500 -9.794 1.00 54.31 108 LYS A CA 1
ATOM 870 C C . LYS A 1 108 ? -4.208 -13.304 -9.176 1.00 54.31 108 LYS A C 1
ATOM 872 O O . LYS A 1 108 ? -3.192 -13.449 -9.858 1.00 54.31 108 LYS A O 1
ATOM 877 N N . THR A 1 109 ? -4.191 -13.047 -7.878 1.00 54.41 109 THR A N 1
ATOM 878 C CA . THR A 1 109 ? -3.020 -13.234 -7.031 1.00 54.41 109 THR A CA 1
ATOM 879 C C . THR A 1 109 ? -2.666 -14.726 -7.040 1.00 54.41 109 THR A C 1
ATOM 881 O O . THR A 1 109 ? -3.466 -15.586 -6.671 1.00 54.41 109 THR A O 1
ATOM 884 N N . LEU A 1 110 ? -1.484 -15.072 -7.558 1.00 51.56 110 LEU A N 1
ATOM 885 C CA . LEU A 1 110 ? -0.973 -16.447 -7.555 1.00 51.56 110 LEU A CA 1
ATOM 886 C C . LEU A 1 110 ? 0.276 -16.499 -6.684 1.00 51.56 110 LEU A C 1
ATOM 888 O O . LEU A 1 110 ? 1.378 -16.186 -7.132 1.00 51.56 110 LEU A O 1
ATOM 892 N N . GLY A 1 111 ? 0.086 -16.903 -5.427 1.00 56.75 111 GLY A N 1
ATOM 893 C CA . GLY A 1 111 ? 1.153 -17.029 -4.438 1.00 56.75 111 GLY A CA 1
ATOM 894 C C . GLY A 1 111 ? 1.781 -15.681 -4.088 1.00 56.75 111 GLY A C 1
ATOM 895 O O . GLY A 1 111 ? 1.395 -15.054 -3.112 1.00 56.75 111 GLY A O 1
ATOM 896 N N . CYS A 1 112 ? 2.770 -15.264 -4.872 1.00 48.28 112 CYS A N 1
ATOM 897 C CA . CYS A 1 112 ? 3.658 -14.140 -4.589 1.00 48.28 112 CYS A CA 1
ATOM 898 C C . CYS A 1 112 ? 3.655 -13.046 -5.675 1.00 48.28 112 CYS A C 1
ATOM 900 O O . CYS A 1 112 ? 4.388 -12.065 -5.542 1.00 48.28 112 CYS A O 1
ATOM 902 N N . GLY A 1 113 ? 2.836 -13.171 -6.728 1.00 56.38 113 GLY A N 1
ATOM 903 C CA . GLY A 1 113 ? 2.742 -12.168 -7.797 1.00 56.38 113 GLY A CA 1
ATOM 904 C C . GLY A 1 113 ? 1.334 -11.950 -8.361 1.00 56.38 113 GLY A C 1
ATOM 905 O O . GLY A 1 113 ? 0.513 -12.869 -8.412 1.00 56.38 113 GLY A O 1
ATOM 906 N N . PHE A 1 114 ? 1.103 -10.738 -8.876 1.00 61.41 114 PHE A N 1
ATOM 907 C CA . PHE A 1 114 ? 0.093 -10.485 -9.901 1.00 61.41 114 PHE A CA 1
ATOM 908 C C . PHE A 1 114 ? 0.667 -10.958 -11.244 1.00 61.41 114 PHE A C 1
ATOM 910 O O . PHE A 1 114 ? 1.662 -10.419 -11.730 1.00 61.41 114 PHE A O 1
ATOM 917 N N . VAL A 1 115 ? 0.095 -12.015 -11.825 1.00 58.09 115 VAL A N 1
ATOM 918 C CA . VAL A 1 115 ? 0.647 -12.648 -13.034 1.00 58.09 115 VAL A CA 1
ATOM 919 C C . VAL A 1 115 ? 0.043 -12.027 -14.292 1.00 58.09 115 VAL A C 1
ATOM 921 O O . VAL A 1 115 ? -1.170 -11.861 -14.400 1.00 58.09 115 VAL A O 1
ATOM 924 N N . GLY A 1 116 ? 0.894 -11.720 -15.276 1.00 61.28 116 GLY A N 1
ATOM 925 C CA . GLY A 1 116 ? 0.463 -11.235 -16.590 1.00 61.28 116 GLY A CA 1
ATOM 926 C C . GLY A 1 116 ? 0.120 -9.745 -16.645 1.00 61.28 116 GLY A C 1
ATOM 927 O O . GLY A 1 116 ? -0.501 -9.312 -17.616 1.00 61.28 116 GLY A O 1
ATOM 928 N N . ILE A 1 117 ? 0.518 -8.965 -15.640 1.00 68.50 117 ILE A N 1
ATOM 929 C CA . ILE A 1 117 ? 0.335 -7.512 -15.562 1.00 68.50 117 ILE A CA 1
ATOM 930 C C . ILE A 1 117 ? 1.647 -6.831 -15.144 1.00 68.50 117 ILE A C 1
ATOM 932 O O . ILE A 1 117 ? 2.408 -7.379 -14.349 1.00 68.50 117 ILE A O 1
ATOM 936 N N . ASN A 1 118 ? 1.933 -5.657 -15.709 1.00 73.12 118 ASN A N 1
ATOM 937 C CA . ASN A 1 118 ? 3.077 -4.838 -15.301 1.00 73.12 118 ASN A CA 1
ATOM 938 C C . ASN A 1 118 ? 2.835 -4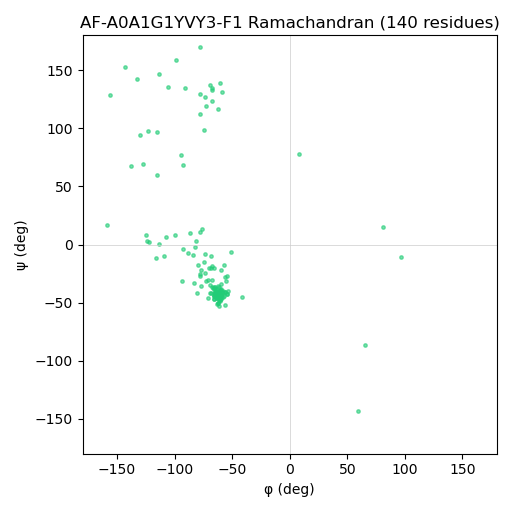.272 -13.877 1.00 73.12 118 ASN A C 1
ATOM 940 O O . ASN A 1 118 ? 1.727 -3.795 -13.633 1.00 73.12 118 ASN A O 1
ATOM 944 N N . PRO A 1 119 ? 3.822 -4.256 -12.953 1.00 72.19 119 PRO A N 1
ATOM 945 C CA . PRO A 1 119 ? 3.729 -3.551 -11.660 1.00 72.19 119 PRO A CA 1
ATOM 946 C C . PRO A 1 119 ? 3.082 -2.167 -11.705 1.00 72.19 119 PRO A C 1
ATOM 948 O O . PRO A 1 119 ? 2.230 -1.873 -10.876 1.00 72.19 119 PRO A O 1
ATOM 951 N N . GLN A 1 120 ? 3.446 -1.329 -12.678 1.00 77.94 120 GLN A N 1
ATOM 952 C CA . GLN A 1 120 ? 2.858 0.004 -12.809 1.00 77.94 120 GLN A CA 1
ATOM 953 C C . GLN A 1 120 ? 1.332 -0.073 -12.951 1.00 77.94 120 GLN A C 1
ATOM 955 O O . GLN A 1 120 ? 0.604 0.637 -12.266 1.00 77.94 120 GLN A O 1
ATOM 960 N N . GLN A 1 121 ? 0.842 -0.999 -13.776 1.00 80.31 121 GLN A N 1
ATOM 961 C CA . GLN A 1 121 ? -0.593 -1.190 -13.967 1.00 80.31 121 GLN A CA 1
ATOM 962 C C . GLN A 1 12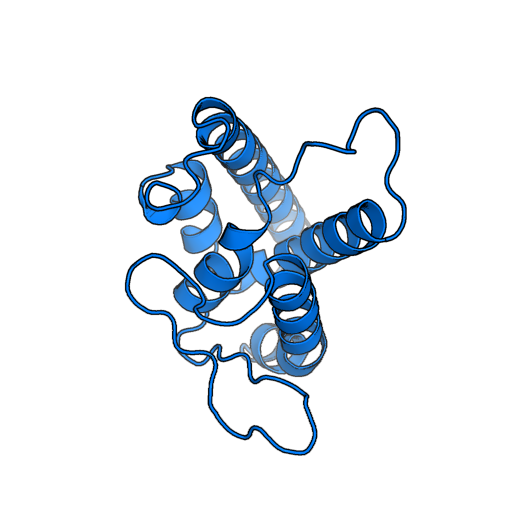1 ? -1.265 -1.733 -12.697 1.00 80.31 121 GLN A C 1
ATOM 964 O O . GLN A 1 121 ? -2.423 -1.426 -12.447 1.00 80.31 121 GLN A O 1
ATOM 969 N N . VAL A 1 122 ? -0.566 -2.522 -11.871 1.00 79.62 122 VAL A N 1
ATOM 970 C CA . VAL A 1 122 ? -1.104 -2.974 -10.574 1.00 79.62 122 VAL A CA 1
ATOM 971 C C . VAL A 1 122 ? -1.346 -1.783 -9.651 1.00 79.62 122 VAL A C 1
ATOM 973 O O . VAL A 1 122 ? -2.401 -1.717 -9.026 1.00 79.62 122 VAL A O 1
ATOM 976 N N . ILE A 1 123 ? -0.414 -0.832 -9.584 1.00 83.19 123 ILE A N 1
ATOM 977 C CA . ILE A 1 123 ? -0.548 0.392 -8.777 1.00 83.19 123 ILE A CA 1
ATOM 978 C C . ILE A 1 123 ? -1.710 1.235 -9.280 1.00 83.19 123 ILE A C 1
ATOM 980 O O . ILE A 1 123 ? -2.575 1.602 -8.491 1.00 83.19 123 ILE A O 1
ATOM 984 N N . GLU A 1 124 ? -1.749 1.503 -10.584 1.00 86.50 124 GLU A N 1
ATOM 985 C CA . GLU A 1 124 ? -2.794 2.317 -11.209 1.00 86.50 124 GLU A CA 1
ATOM 986 C C . GLU A 1 124 ? -4.183 1.701 -10.996 1.00 86.50 124 GLU A C 1
ATOM 988 O O . GLU A 1 124 ? -5.108 2.399 -10.589 1.00 86.50 124 GLU A O 1
ATOM 993 N N . LEU A 1 125 ? -4.328 0.384 -11.180 1.00 87.00 125 LEU A N 1
ATOM 994 C CA . LEU A 1 125 ? -5.593 -0.317 -10.936 1.00 87.00 125 LEU A CA 1
ATOM 995 C C . LEU A 1 125 ? -5.957 -0.384 -9.449 1.00 87.00 125 LEU A C 1
ATOM 997 O O . LEU A 1 125 ? -7.136 -0.337 -9.109 1.00 87.00 125 LEU A O 1
ATOM 1001 N N . THR A 1 126 ? -4.970 -0.504 -8.558 1.00 88.38 126 THR A N 1
ATOM 1002 C CA . THR A 1 126 ? -5.212 -0.467 -7.107 1.00 88.38 126 THR A CA 1
ATOM 1003 C C . THR A 1 126 ? -5.711 0.914 -6.691 1.00 88.38 126 THR A C 1
ATOM 1005 O O . THR A 1 126 ? -6.674 1.007 -5.932 1.00 88.38 126 THR A O 1
ATOM 1008 N N . LEU A 1 127 ? -5.095 1.978 -7.215 1.00 91.56 127 LEU A N 1
ATOM 1009 C CA . LEU A 1 127 ? -5.510 3.356 -6.974 1.00 91.56 127 LEU A CA 1
ATOM 1010 C C . LEU A 1 127 ? -6.922 3.614 -7.512 1.00 91.56 127 LEU A C 1
ATOM 1012 O O . LEU A 1 127 ? -7.781 4.044 -6.751 1.00 91.56 127 LEU A O 1
ATOM 1016 N N . ASP A 1 128 ? -7.195 3.256 -8.768 1.00 91.12 128 ASP A N 1
ATOM 1017 C CA . ASP A 1 128 ? -8.526 3.389 -9.379 1.00 91.12 128 ASP A CA 1
ATOM 1018 C C . ASP A 1 128 ? -9.602 2.616 -8.596 1.00 91.12 128 ASP A C 1
ATOM 1020 O O . ASP A 1 128 ? -10.715 3.105 -8.382 1.00 91.12 128 ASP A O 1
ATOM 1024 N N . TRP A 1 129 ? -9.273 1.416 -8.109 1.00 91.25 129 TRP A N 1
ATOM 1025 C CA . TRP A 1 129 ? -10.185 0.655 -7.264 1.00 91.25 129 TRP A CA 1
ATOM 1026 C C . TRP A 1 129 ? -10.463 1.377 -5.942 1.00 91.25 129 TRP A C 1
ATOM 1028 O O . TRP A 1 129 ? -11.624 1.447 -5.530 1.00 91.25 129 TRP A O 1
ATOM 1038 N N . LEU A 1 130 ? -9.436 1.925 -5.283 1.00 92.12 130 LEU A N 1
ATOM 1039 C CA . LEU A 1 130 ? -9.613 2.703 -4.056 1.00 92.12 130 LEU A CA 1
ATOM 1040 C C . LEU A 1 130 ? -10.469 3.942 -4.323 1.00 92.12 130 LEU A C 1
ATOM 1042 O O . LEU A 1 130 ? -11.462 4.122 -3.628 1.00 92.12 130 LEU A O 1
ATOM 1046 N N . ASP A 1 131 ? -10.183 4.719 -5.367 1.00 92.44 131 ASP A N 1
ATOM 1047 C CA . ASP A 1 131 ? -10.959 5.909 -5.739 1.00 92.44 131 ASP A CA 1
ATOM 1048 C C . ASP A 1 131 ? -12.456 5.596 -5.901 1.00 92.44 131 ASP A C 1
ATOM 1050 O O . ASP A 1 131 ? -13.312 6.350 -5.439 1.00 92.44 131 ASP A O 1
ATOM 1054 N N . LYS A 1 132 ? -12.787 4.442 -6.494 1.00 91.44 132 LYS A N 1
ATOM 1055 C CA . LYS A 1 132 ? -14.175 3.999 -6.720 1.00 91.44 132 LYS A CA 1
ATOM 1056 C C . LYS A 1 132 ? -14.869 3.426 -5.488 1.00 91.44 132 LYS A C 1
ATOM 1058 O O . LYS A 1 132 ? -16.097 3.429 -5.430 1.00 91.44 132 LYS A O 1
ATOM 1063 N N . ASN A 1 133 ? -14.120 2.866 -4.539 1.00 90.69 133 ASN A N 1
ATOM 1064 C CA . ASN A 1 133 ? -14.690 2.080 -3.441 1.00 90.69 133 ASN A CA 1
ATOM 1065 C C . ASN A 1 133 ? -14.466 2.693 -2.056 1.00 90.69 133 ASN A C 1
ATOM 1067 O O . ASN A 1 133 ? -15.088 2.245 -1.095 1.00 90.69 133 ASN A O 1
ATOM 1071 N N . MET A 1 134 ? -13.608 3.701 -1.918 1.00 89.75 134 MET A N 1
ATOM 1072 C CA . MET A 1 134 ? -13.187 4.219 -0.617 1.00 89.75 134 MET A CA 1
ATOM 1073 C C . MET A 1 134 ? -14.355 4.786 0.198 1.00 89.75 134 MET A C 1
ATOM 1075 O O . MET A 1 134 ? -14.456 4.493 1.390 1.00 89.75 134 MET A O 1
ATOM 1079 N N . GLU A 1 135 ? -15.295 5.497 -0.433 1.00 88.62 135 GLU A N 1
ATOM 1080 C CA . GLU A 1 135 ? -16.496 6.009 0.247 1.00 88.62 135 GLU A CA 1
ATOM 1081 C C . GLU A 1 135 ? -17.302 4.888 0.923 1.00 88.62 135 GLU A C 1
ATOM 1083 O O . GLU A 1 135 ? -17.737 5.027 2.066 1.00 88.62 135 GLU A O 1
ATOM 1088 N N . ARG A 1 136 ? -17.437 3.727 0.269 1.00 88.88 136 ARG A N 1
ATOM 1089 C CA . ARG A 1 136 ? -18.177 2.574 0.808 1.00 88.88 136 ARG A CA 1
ATOM 1090 C C . ARG A 1 136 ? -17.599 2.072 2.132 1.00 88.88 136 ARG A C 1
ATOM 1092 O O . ARG A 1 136 ? -18.355 1.566 2.961 1.00 88.88 136 ARG A O 1
ATOM 1099 N N . TYR A 1 137 ? -16.284 2.157 2.311 1.00 83.88 137 TYR A N 1
ATOM 1100 C CA . TYR A 1 137 ? -15.604 1.635 3.497 1.00 83.88 137 TYR A CA 1
ATOM 1101 C C . TYR A 1 137 ? -15.428 2.692 4.585 1.00 83.88 137 TYR A C 1
ATOM 1103 O O . TYR A 1 137 ? -15.508 2.357 5.761 1.00 83.88 137 TYR A O 1
ATOM 1111 N N . LEU A 1 138 ? -15.268 3.965 4.220 1.00 82.25 138 LEU A N 1
ATOM 1112 C CA . LEU A 1 138 ? -15.134 5.053 5.193 1.00 82.25 138 LEU A CA 1
ATOM 1113 C C . LEU A 1 138 ? -16.472 5.520 5.788 1.00 82.25 138 LEU A C 1
ATOM 1115 O O . LEU A 1 138 ? -16.474 6.161 6.836 1.00 82.25 138 LEU A O 1
ATOM 1119 N N . HIS A 1 139 ? -17.601 5.192 5.152 1.00 72.38 139 HIS A N 1
ATOM 1120 C CA . HIS A 1 139 ? -18.942 5.582 5.606 1.00 72.38 139 HIS A CA 1
ATOM 1121 C C . HIS A 1 139 ? -19.774 4.438 6.201 1.00 72.38 139 HIS A C 1
ATOM 1123 O O . HIS A 1 139 ? -20.948 4.641 6.499 1.00 72.38 139 HIS A O 1
ATOM 1129 N N . LYS A 1 140 ? -19.203 3.241 6.389 1.00 53.88 140 LYS A N 1
ATOM 1130 C CA . LYS A 1 140 ? -19.959 2.068 6.861 1.00 53.88 140 LYS A CA 1
ATOM 1131 C C . LYS A 1 140 ? -20.195 1.986 8.377 1.00 53.88 140 LYS A C 1
ATOM 1133 O O . LYS A 1 140 ? -20.844 1.040 8.808 1.00 53.88 140 LYS A O 1
ATOM 1138 N N . ASP A 1 141 ? -19.757 2.988 9.137 1.00 42.28 141 ASP A N 1
ATOM 1139 C CA . ASP A 1 141 ? -20.031 3.135 10.574 1.00 42.28 141 ASP A CA 1
ATOM 1140 C C . ASP A 1 141 ? -20.881 4.392 10.864 1.00 42.28 141 ASP A C 1
ATOM 1142 O O . ASP A 1 141 ? -20.457 5.299 11.588 1.00 42.28 141 ASP A O 1
ATOM 1146 N N . LEU A 1 142 ? -22.088 4.448 10.284 1.00 40.03 142 LEU A N 1
ATOM 1147 C CA . LEU A 1 142 ? -23.206 5.270 10.772 1.00 40.03 142 LEU A CA 1
ATOM 1148 C C . LEU A 1 142 ? -24.456 4.406 10.953 1.00 40.03 142 LEU A C 1
ATOM 1150 O O . LEU A 1 142 ? -24.862 3.748 9.969 1.00 40.03 142 LEU A O 1
#

Radius of gyration: 15.23 Å; Cα contacts (8 Å, |Δi|>4): 135; chains: 1; bounding box: 41×32×42 Å